Protein AF-A0AA42BMQ2-F1 (afdb_monomer)

Secondary structure (DSSP, 8-state):
-EEEE-HHHHTT---TT-B--EEEEESSPPPHHHHHHHHHHHHHHHHHHHHTT-BPPTT--STTSGGGEEETTT-

Solvent-accessible surface area (backbone atoms only — not comparable to full-atom values): 4223 Å² total; per-residue (Å²): 114,45,83,43,60,34,71,43,69,59,67,75,64,67,54,94,84,43,59,43,40,32,27,32,42,27,88,47,80,67,53,72,72,52,47,55,48,51,45,54,50,27,42,50,51,57,54,49,41,36,74,73,65,41,36,74,34,92,83,59,44,27,34,59,35,70,92,33,55,34,19,63,90,74,104

Mean predicted aligned error: 2.12 Å

InterPro domains:
  IPR005105 Protein-PII uridylyltransferase, N-terminal [PF03445] (1-73)

Organism: NCBI:txid2961944

Structure (mmCIF, N/CA/C/O backbone):
data_AF-A0AA42BMQ2-F1
#
_entry.id   AF-A0AA42BMQ2-F1
#
loop_
_atom_site.group_PDB
_atom_site.id
_atom_site.type_symbol
_atom_site.label_atom_id
_atom_site.label_alt_id
_atom_site.label_comp_id
_atom_site.label_asym_id
_atom_site.label_entity_id
_atom_site.label_seq_id
_atom_site.pdbx_PDB_ins_code
_atom_site.Cartn_x
_atom_site.Cartn_y
_atom_site.Cartn_z
_atom_site.occupancy
_atom_site.B_iso_or_equiv
_atom_site.auth_seq_id
_atom_site.auth_comp_id
_atom_site.auth_asym_id
_atom_site.auth_atom_id
_atom_site.pdbx_PDB_model_num
ATOM 1 N N . PHE A 1 1 ? -11.098 -1.039 3.782 1.00 96.19 1 PHE A N 1
ATOM 2 C CA . PHE A 1 1 ? -9.840 -0.334 3.481 1.00 96.19 1 PHE A CA 1
ATOM 3 C C . PHE A 1 1 ? -9.755 -0.191 1.975 1.00 96.19 1 PHE A C 1
ATOM 5 O O . PHE A 1 1 ? -10.353 -1.009 1.283 1.00 96.19 1 PHE A O 1
ATOM 12 N N . ALA A 1 2 ? -9.050 0.817 1.484 1.00 98.12 2 ALA A N 1
ATOM 13 C CA . ALA A 1 2 ? -8.694 0.945 0.079 1.00 98.12 2 ALA A CA 1
ATOM 14 C C . ALA A 1 2 ? -7.171 0.875 -0.041 1.00 98.12 2 ALA A C 1
ATOM 16 O O . ALA A 1 2 ? -6.464 1.535 0.720 1.00 98.12 2 ALA A O 1
ATOM 17 N N . TRP A 1 3 ? -6.683 0.047 -0.963 1.00 98.25 3 TRP A N 1
ATOM 18 C CA . TRP A 1 3 ? -5.282 0.055 -1.366 1.00 98.25 3 TRP A CA 1
ATOM 19 C C . TRP A 1 3 ? -5.117 1.143 -2.419 1.00 98.25 3 TRP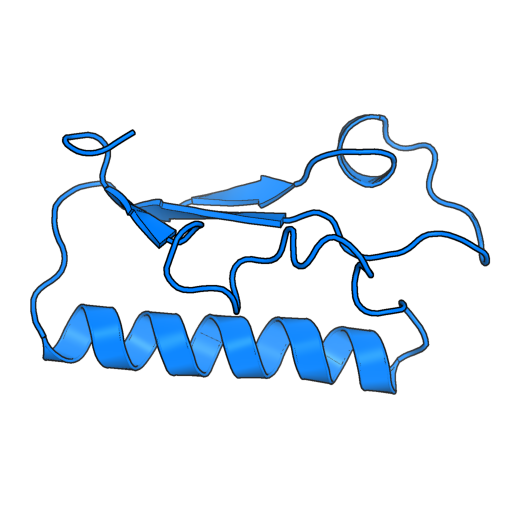 A C 1
ATOM 21 O O . TRP A 1 3 ? -5.716 1.065 -3.491 1.00 98.25 3 TRP A O 1
ATOM 31 N N . LEU A 1 4 ? -4.369 2.180 -2.076 1.00 98.12 4 LEU A N 1
ATOM 32 C CA . LEU A 1 4 ? -4.084 3.291 -2.964 1.00 98.12 4 LEU A CA 1
ATOM 33 C C . LEU A 1 4 ? -2.798 2.990 -3.718 1.00 98.12 4 LEU A C 1
ATOM 35 O O . LEU A 1 4 ? -1.848 2.460 -3.147 1.00 98.12 4 LEU A O 1
ATOM 39 N N . VAL A 1 5 ? -2.779 3.342 -4.994 1.00 97.69 5 VAL A N 1
ATOM 40 C CA . VAL A 1 5 ? -1.594 3.262 -5.844 1.00 97.69 5 VAL A CA 1
ATOM 41 C C . VAL A 1 5 ? -1.280 4.662 -6.339 1.00 97.69 5 VAL A C 1
ATOM 43 O O . VAL A 1 5 ? -2.193 5.456 -6.570 1.00 97.69 5 VAL A O 1
ATOM 46 N N . TYR A 1 6 ? 0.002 4.965 -6.484 1.00 96.69 6 TYR A N 1
ATOM 47 C CA . TYR A 1 6 ? 0.483 6.246 -6.986 1.00 96.69 6 TYR A CA 1
ATOM 48 C C . TYR A 1 6 ? 1.422 6.020 -8.175 1.00 96.69 6 TYR A C 1
ATOM 50 O O . TYR A 1 6 ? 1.521 4.916 -8.721 1.00 96.69 6 TYR A O 1
ATOM 58 N N . GLY A 1 7 ? 2.083 7.091 -8.611 1.00 96.25 7 GLY A N 1
ATOM 59 C CA . GLY A 1 7 ? 3.167 7.004 -9.582 1.00 96.25 7 GLY A CA 1
ATOM 60 C C . GLY A 1 7 ? 2.750 6.338 -10.892 1.00 96.25 7 GLY A C 1
ATOM 61 O O . GLY A 1 7 ? 1.703 6.649 -11.465 1.00 96.25 7 GLY A O 1
ATOM 62 N N . SER A 1 8 ? 3.604 5.444 -11.395 1.00 96.56 8 SER A N 1
ATOM 63 C CA . SER A 1 8 ? 3.351 4.750 -12.666 1.00 96.56 8 SER A CA 1
ATOM 64 C C . SER A 1 8 ? 2.190 3.756 -12.610 1.00 96.56 8 SER A C 1
ATOM 66 O O . SER A 1 8 ? 1.484 3.562 -13.595 1.00 96.56 8 SER A O 1
ATOM 68 N N . GLN A 1 9 ? 1.920 3.181 -11.436 1.00 95.38 9 GLN A N 1
ATOM 69 C CA . GLN A 1 9 ? 0.784 2.282 -11.256 1.00 95.38 9 GLN A CA 1
ATOM 70 C C . GLN A 1 9 ? -0.554 3.028 -11.337 1.00 95.38 9 GLN A C 1
ATOM 72 O O . GLN A 1 9 ? -1.503 2.512 -11.915 1.00 95.38 9 GLN A O 1
ATOM 77 N N . ALA A 1 10 ? -0.623 4.258 -10.822 1.00 97.31 10 ALA A N 1
ATOM 78 C CA . ALA A 1 10 ? -1.822 5.095 -10.929 1.00 97.31 10 ALA A CA 1
ATOM 79 C C . ALA A 1 10 ? -2.063 5.653 -12.339 1.00 97.31 10 ALA A C 1
ATOM 81 O O . ALA A 1 10 ? -3.200 5.951 -12.693 1.00 97.31 10 ALA A O 1
ATOM 82 N N . ARG A 1 11 ? -0.997 5.827 -13.129 1.00 97.56 11 ARG A N 1
ATOM 83 C CA . ARG A 1 11 ? -1.063 6.317 -14.516 1.00 97.56 11 ARG A CA 1
ATOM 84 C C . ARG A 1 11 ? -1.166 5.194 -15.549 1.00 97.56 11 ARG A C 1
ATOM 86 O O . ARG A 1 11 ? -1.174 5.486 -16.740 1.00 97.56 11 ARG A O 1
ATOM 93 N N . GLU A 1 12 ? -1.237 3.944 -15.094 1.00 96.56 12 GLU A N 1
ATOM 94 C CA . GLU A 1 12 ? -1.300 2.746 -15.938 1.00 96.56 12 GLU A CA 1
ATOM 95 C C . GLU A 1 12 ? -0.119 2.627 -16.931 1.00 96.56 12 GLU A C 1
ATOM 97 O O . GLU A 1 12 ? -0.250 2.038 -18.000 1.00 96.56 12 GLU A O 1
ATOM 102 N N . ASP A 1 13 ? 1.060 3.162 -16.581 1.00 97.06 13 ASP A N 1
ATOM 103 C CA . ASP A 1 13 ? 2.249 3.221 -17.452 1.00 97.06 13 ASP A CA 1
ATOM 104 C C . ASP A 1 13 ? 3.481 2.522 -16.846 1.00 97.06 13 ASP A C 1
ATOM 106 O O . ASP A 1 13 ? 4.630 2.927 -17.038 1.00 97.06 13 ASP A O 1
ATOM 110 N N . GLN A 1 14 ? 3.248 1.444 -16.097 1.00 95.50 14 GLN A N 1
ATOM 111 C CA . GLN A 1 14 ? 4.310 0.658 -15.471 1.00 95.50 14 GLN A CA 1
ATOM 112 C C . GLN A 1 14 ? 5.222 0.001 -16.518 1.00 95.50 14 GLN A C 1
ATOM 114 O O . GLN A 1 14 ? 4.772 -0.545 -17.526 1.00 95.50 14 GLN A O 1
ATOM 119 N N . THR A 1 15 ? 6.524 -0.008 -16.240 1.00 94.62 15 THR A N 1
ATOM 120 C CA . THR A 1 15 ? 7.540 -0.690 -17.054 1.00 94.62 15 THR A CA 1
ATOM 121 C C . THR A 1 15 ? 8.326 -1.680 -16.196 1.00 94.62 15 THR A C 1
ATOM 123 O O . THR A 1 15 ? 8.187 -1.701 -14.976 1.00 94.62 15 THR A O 1
ATOM 126 N N . MET A 1 16 ? 9.220 -2.474 -16.798 1.00 90.94 16 MET A N 1
ATOM 127 C CA . MET A 1 16 ? 10.099 -3.377 -16.030 1.00 90.94 16 MET A CA 1
ATOM 128 C C . MET A 1 16 ? 11.004 -2.645 -15.021 1.00 90.94 16 MET A C 1
ATOM 130 O O . MET A 1 16 ? 11.555 -3.272 -14.119 1.00 90.94 16 MET A O 1
ATOM 134 N N . GLY A 1 17 ? 11.204 -1.335 -15.193 1.00 93.00 17 GLY A N 1
ATOM 135 C CA . GLY A 1 17 ? 11.998 -0.514 -14.285 1.00 93.00 17 GLY A CA 1
ATOM 136 C C . GLY A 1 17 ? 11.222 0.049 -13.096 1.00 93.00 17 GLY A C 1
ATOM 137 O O . GLY A 1 17 ? 11.879 0.529 -12.174 1.00 93.00 17 GLY A O 1
ATOM 138 N N . SER A 1 18 ? 9.886 -0.008 -13.122 1.00 96.12 18 SER A N 1
ATOM 139 C CA . SER A 1 18 ? 9.016 0.603 -12.116 1.00 96.12 18 SER A CA 1
ATOM 140 C C . SER A 1 18 ? 9.225 0.012 -10.723 1.00 96.12 18 SER A C 1
ATOM 142 O O . SER A 1 18 ? 9.462 -1.187 -10.548 1.00 96.12 18 SER A O 1
ATOM 144 N N . ASP A 1 19 ? 9.101 0.877 -9.729 1.00 97.38 19 ASP A N 1
ATOM 145 C CA . ASP A 1 19 ? 9.025 0.555 -8.315 1.00 97.38 19 ASP A CA 1
ATOM 146 C C . ASP A 1 19 ? 7.566 0.553 -7.820 1.00 97.38 19 ASP A C 1
ATOM 148 O O . ASP A 1 19 ? 6.605 0.622 -8.595 1.00 97.38 19 ASP A O 1
ATOM 152 N N . GLN A 1 20 ? 7.404 0.361 -6.514 1.00 97.94 20 GLN A N 1
ATOM 153 C CA . GLN A 1 20 ? 6.118 0.310 -5.831 1.00 97.94 20 GLN A CA 1
ATOM 154 C C . GLN A 1 20 ? 5.785 1.651 -5.177 1.00 97.94 20 GLN A C 1
ATOM 156 O O . GLN A 1 20 ? 6.383 1.972 -4.157 1.00 97.94 20 GLN A O 1
ATOM 161 N N . ASP A 1 21 ? 4.741 2.338 -5.644 1.00 97.44 21 ASP A N 1
ATOM 162 C CA . ASP A 1 21 ? 4.170 3.482 -4.928 1.00 97.44 21 ASP A CA 1
ATOM 163 C C . ASP A 1 21 ? 2.745 3.169 -4.467 1.00 97.44 21 ASP A C 1
ATOM 165 O O . ASP A 1 21 ? 1.816 3.093 -5.278 1.00 97.44 21 ASP A O 1
ATOM 169 N N . ASN A 1 22 ? 2.545 2.962 -3.166 1.00 98.44 22 ASN A N 1
ATOM 170 C CA . ASN A 1 22 ? 1.234 2.600 -2.626 1.00 98.44 22 ASN A CA 1
ATOM 171 C C . ASN A 1 22 ? 1.003 3.053 -1.179 1.00 98.44 22 ASN A C 1
ATOM 173 O O . ASN A 1 22 ? 1.924 3.409 -0.450 1.00 98.44 22 ASN A O 1
ATOM 177 N N . GLY A 1 23 ? -0.262 3.036 -0.768 1.00 98.25 23 GLY A N 1
ATOM 178 C CA . GLY A 1 23 ? -0.713 3.398 0.572 1.00 98.25 23 GLY A CA 1
ATOM 179 C C . GLY A 1 23 ? -2.002 2.672 0.944 1.00 98.25 23 GLY A C 1
ATOM 180 O O . GLY A 1 23 ? -2.614 1.982 0.128 1.00 98.25 23 GLY A O 1
ATOM 181 N N . LEU A 1 24 ? -2.432 2.822 2.192 1.00 98.31 24 LEU A N 1
ATOM 182 C CA . LEU A 1 24 ? -3.650 2.208 2.705 1.00 98.31 24 LEU A CA 1
ATOM 183 C C . LEU A 1 24 ? -4.551 3.269 3.335 1.00 98.31 24 LEU A C 1
ATOM 185 O O . LEU A 1 24 ? -4.169 3.902 4.316 1.00 98.31 24 LEU A O 1
ATOM 189 N N . LEU A 1 25 ? -5.767 3.405 2.808 1.00 98.50 25 LEU A N 1
ATOM 190 C CA . LEU A 1 25 ? -6.802 4.258 3.383 1.00 98.50 25 LEU A CA 1
ATOM 191 C C . LEU A 1 25 ? -7.805 3.418 4.176 1.00 98.50 25 LEU A C 1
ATOM 193 O O . LEU A 1 25 ? -8.446 2.494 3.655 1.00 98.50 25 LEU A O 1
ATOM 197 N N . LEU A 1 26 ? -7.952 3.730 5.457 1.00 98.38 26 LEU A N 1
ATOM 198 C CA . LEU A 1 26 ? -8.882 3.072 6.366 1.00 98.38 26 LEU A CA 1
ATOM 199 C C . LEU A 1 26 ? -10.142 3.923 6.527 1.00 98.38 26 LEU A C 1
ATOM 201 O O . LEU A 1 26 ? -10.083 5.139 6.618 1.00 98.38 26 LEU A O 1
ATOM 205 N N . ALA A 1 27 ? -11.309 3.283 6.603 1.00 98.00 27 ALA A N 1
ATOM 206 C CA . ALA A 1 27 ? -12.575 4.013 6.736 1.00 98.00 27 ALA A CA 1
ATOM 207 C C . ALA A 1 27 ? -12.723 4.748 8.085 1.00 98.00 27 ALA A C 1
ATOM 209 O O . ALA A 1 27 ? -13.597 5.591 8.223 1.00 98.00 27 ALA A O 1
ATOM 210 N N . LYS A 1 28 ? -11.926 4.372 9.089 1.00 97.50 28 LYS A N 1
ATOM 211 C CA . LYS A 1 28 ? -11.894 4.931 10.446 1.00 97.50 28 LYS A CA 1
ATOM 212 C C . LYS A 1 28 ? -10.587 4.538 11.128 1.00 97.50 28 LYS A C 1
ATOM 214 O O . LYS A 1 28 ? -9.943 3.585 10.673 1.00 97.50 28 LYS A O 1
ATOM 219 N N . ALA A 1 29 ? -10.242 5.218 12.218 1.00 97.44 29 ALA A N 1
ATOM 220 C CA . ALA A 1 29 ? -9.080 4.877 13.031 1.00 97.44 29 ALA A CA 1
ATOM 221 C C . ALA A 1 29 ? -9.123 3.390 13.461 1.00 97.44 29 ALA A C 1
ATOM 223 O O . ALA A 1 29 ? -10.151 2.924 13.978 1.00 97.44 29 ALA A O 1
ATOM 224 N N . PRO A 1 30 ? -8.054 2.608 13.219 1.00 97.38 30 PRO A N 1
ATOM 225 C CA . PRO A 1 30 ? -8.041 1.189 13.542 1.00 97.38 30 PRO A CA 1
ATOM 226 C C . PRO A 1 30 ? -7.869 0.953 15.046 1.00 97.38 30 PRO A C 1
ATOM 228 O O . PRO A 1 30 ? -7.148 1.669 15.739 1.00 97.38 30 PRO A O 1
ATOM 231 N N . THR A 1 31 ? -8.460 -0.129 15.557 1.00 98.31 31 THR A N 1
ATOM 232 C CA . THR A 1 31 ? -8.035 -0.680 16.853 1.00 98.31 31 THR A CA 1
ATOM 233 C C . THR A 1 31 ? -6.610 -1.227 16.752 1.00 98.31 31 THR A C 1
ATOM 235 O O . THR A 1 31 ? -6.123 -1.513 15.659 1.00 98.31 31 THR A O 1
ATOM 238 N N . LYS A 1 32 ? -5.948 -1.477 17.888 1.00 98.06 32 LYS A N 1
ATOM 239 C CA . LYS A 1 32 ? -4.594 -2.059 17.896 1.00 98.06 32 LYS A CA 1
ATOM 240 C C . LYS A 1 32 ? -4.495 -3.367 17.097 1.00 98.06 32 LYS A C 1
ATOM 242 O O . LYS A 1 32 ? -3.611 -3.509 16.265 1.00 98.06 32 LYS A O 1
ATOM 247 N N . ALA A 1 33 ? -5.451 -4.281 17.277 1.00 98.62 33 ALA A N 1
ATOM 248 C CA . ALA A 1 33 ? -5.478 -5.542 16.534 1.00 98.62 33 ALA A CA 1
ATOM 249 C C . ALA A 1 33 ? -5.667 -5.336 15.019 1.00 98.62 33 ALA A C 1
ATOM 251 O O . ALA A 1 33 ? -5.088 -6.064 14.215 1.00 98.62 33 ALA A O 1
ATOM 252 N N . GLN A 1 34 ? -6.459 -4.336 14.619 1.00 98.38 34 GLN A N 1
ATOM 253 C CA . GLN A 1 34 ? -6.636 -3.978 13.211 1.00 98.38 34 GLN A CA 1
ATOM 254 C C . GLN A 1 34 ? -5.369 -3.336 12.635 1.00 98.38 34 GLN A C 1
ATOM 256 O O . GLN A 1 34 ? -4.975 -3.679 11.525 1.00 98.38 34 GLN A O 1
ATOM 261 N N . ALA A 1 35 ? -4.707 -2.455 13.387 1.00 98.12 35 ALA A N 1
ATOM 262 C CA . ALA A 1 35 ? -3.444 -1.845 12.986 1.00 98.12 35 ALA A CA 1
ATOM 263 C C . ALA A 1 35 ? -2.351 -2.910 12.782 1.00 98.12 35 ALA A C 1
ATOM 265 O O . ALA A 1 35 ? -1.681 -2.910 11.750 1.00 98.12 35 ALA A O 1
ATOM 266 N N . ASP A 1 36 ? -2.242 -3.873 13.705 1.00 98.62 36 ASP A N 1
ATOM 267 C CA . ASP A 1 36 ? -1.305 -4.999 13.602 1.00 98.62 36 ASP A CA 1
ATOM 268 C C . ASP A 1 36 ? -1.607 -5.877 12.378 1.00 98.62 36 ASP A C 1
ATOM 270 O O . ASP A 1 36 ? -0.693 -6.306 11.669 1.00 98.62 36 ASP A O 1
ATOM 274 N N . TYR A 1 37 ? -2.891 -6.135 12.104 1.00 98.62 37 TYR A N 1
ATOM 275 C CA . TYR A 1 37 ? -3.320 -6.858 10.907 1.00 98.62 37 TYR A CA 1
ATOM 276 C C . TYR A 1 37 ? -2.901 -6.122 9.629 1.00 98.62 37 TYR A C 1
ATOM 278 O O . TYR A 1 37 ? -2.284 -6.724 8.749 1.00 98.62 37 TYR A O 1
ATOM 286 N N . PHE A 1 38 ? -3.192 -4.822 9.532 1.00 98.62 38 PHE A N 1
ATOM 287 C CA . PHE A 1 38 ? -2.853 -4.032 8.351 1.00 98.62 38 PHE A CA 1
ATOM 288 C C . PHE A 1 38 ? -1.345 -3.861 8.172 1.00 98.62 38 PHE A C 1
ATOM 290 O O . PHE A 1 38 ? -0.892 -3.869 7.032 1.00 98.62 38 PHE A O 1
ATOM 297 N N . SER A 1 39 ? -0.557 -3.805 9.253 1.00 98.62 39 SER A N 1
ATOM 298 C CA . SER A 1 39 ? 0.908 -3.818 9.140 1.00 98.62 39 SER A CA 1
ATOM 299 C C . SER A 1 39 ? 1.403 -5.098 8.480 1.00 98.62 39 SER A C 1
ATOM 301 O O . SER A 1 39 ? 2.080 -5.042 7.456 1.00 98.62 39 SER A O 1
ATOM 303 N N . LYS A 1 40 ? 0.984 -6.257 9.003 1.00 98.81 40 LYS A N 1
ATOM 304 C C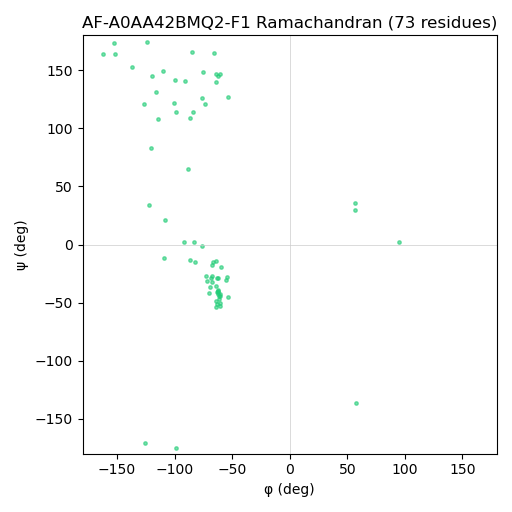A . LYS A 1 40 ? 1.390 -7.566 8.472 1.00 98.81 40 LYS A CA 1
ATOM 305 C C . LYS A 1 40 ? 0.917 -7.776 7.037 1.00 98.81 40 LYS A C 1
ATOM 307 O O . LYS A 1 40 ? 1.650 -8.339 6.231 1.00 98.81 40 LYS A O 1
ATOM 312 N N . MET A 1 41 ? -0.296 -7.325 6.715 1.00 98.75 41 MET A N 1
ATOM 313 C CA . MET A 1 41 ? -0.840 -7.393 5.359 1.00 98.75 41 MET A CA 1
ATOM 314 C C . MET A 1 41 ? -0.001 -6.550 4.394 1.00 98.75 41 MET A C 1
ATOM 316 O O . MET A 1 41 ? 0.462 -7.073 3.382 1.00 98.75 41 MET A O 1
ATOM 320 N N . SER A 1 42 ? 0.268 -5.286 4.728 1.00 98.62 42 SER A N 1
ATOM 321 C CA . SER A 1 42 ? 1.070 -4.408 3.876 1.00 98.62 42 SER A CA 1
ATOM 322 C C . SER A 1 42 ? 2.509 -4.900 3.709 1.00 98.62 42 SER A C 1
ATOM 324 O O . SER A 1 42 ? 3.040 -4.864 2.601 1.00 98.62 42 SER A O 1
ATOM 326 N N . GLU A 1 43 ? 3.137 -5.399 4.777 1.00 98.62 43 GLU A N 1
ATOM 327 C CA . GLU A 1 43 ? 4.464 -6.024 4.717 1.00 98.62 43 GLU A CA 1
ATOM 328 C C . GLU A 1 43 ? 4.464 -7.260 3.814 1.00 98.62 43 GLU A C 1
ATOM 330 O O . GLU A 1 43 ? 5.373 -7.431 3.002 1.00 98.62 43 GLU A O 1
ATOM 335 N N . TYR A 1 44 ? 3.446 -8.116 3.929 1.00 98.75 44 TYR A N 1
ATOM 336 C CA . TYR A 1 44 ? 3.304 -9.299 3.087 1.00 98.75 44 TYR A CA 1
ATOM 337 C C . TYR A 1 44 ? 3.175 -8.925 1.607 1.00 98.75 44 TYR A C 1
ATOM 339 O O . TYR A 1 44 ? 3.882 -9.498 0.778 1.00 98.75 44 TYR A O 1
ATOM 347 N N . VAL A 1 45 ? 2.330 -7.942 1.277 1.00 98.50 45 VAL A N 1
ATOM 348 C CA . VAL A 1 45 ? 2.132 -7.480 -0.105 1.00 98.50 45 VAL A CA 1
ATOM 349 C C . VAL A 1 45 ? 3.413 -6.862 -0.664 1.00 98.50 45 VAL A C 1
ATOM 351 O O . VAL A 1 45 ? 3.901 -7.337 -1.687 1.00 98.50 45 VAL A O 1
ATOM 354 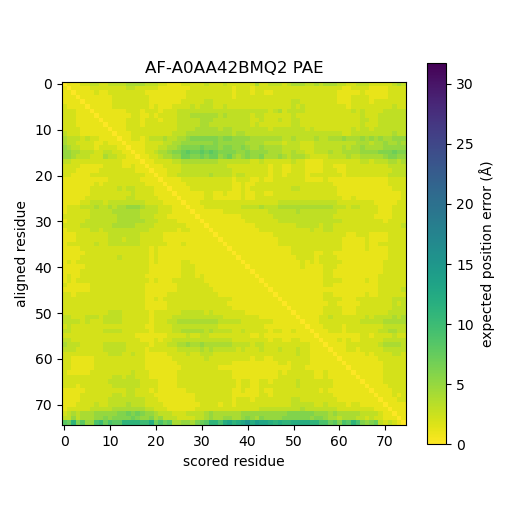N N . CYS A 1 46 ? 4.012 -5.876 0.015 1.00 98.56 46 CYS A N 1
ATOM 355 C CA . CYS A 1 46 ? 5.188 -5.172 -0.517 1.00 98.56 46 CYS A CA 1
ATOM 356 C C . CYS A 1 46 ? 6.384 -6.118 -0.710 1.00 98.56 46 CYS A C 1
ATOM 358 O O . CYS A 1 46 ? 7.045 -6.099 -1.751 1.00 98.56 46 CYS A O 1
ATOM 360 N N . ASN A 1 47 ? 6.631 -7.004 0.264 1.00 98.56 47 ASN A N 1
ATOM 361 C CA . ASN A 1 47 ? 7.705 -7.994 0.167 1.00 98.56 47 ASN A CA 1
ATOM 362 C C . ASN A 1 47 ? 7.384 -9.104 -0.843 1.00 98.56 47 ASN A C 1
ATOM 364 O O . ASN A 1 47 ? 8.293 -9.650 -1.464 1.00 98.56 47 ASN A O 1
ATOM 368 N N . GLY A 1 48 ? 6.109 -9.462 -1.011 1.00 98.50 48 GLY A N 1
ATOM 369 C CA . GLY A 1 48 ? 5.660 -10.404 -2.034 1.00 98.50 48 GLY A CA 1
ATOM 370 C C . GLY A 1 48 ? 5.914 -9.870 -3.442 1.00 98.50 48 GLY A C 1
ATOM 371 O O . GLY A 1 48 ? 6.526 -10.558 -4.253 1.00 98.50 48 GLY A O 1
ATOM 372 N N . LEU A 1 49 ? 5.534 -8.619 -3.705 1.00 97.19 49 LEU A N 1
ATOM 373 C CA . LEU A 1 49 ? 5.785 -7.945 -4.982 1.00 97.19 49 LEU A CA 1
ATOM 374 C C . LEU A 1 49 ? 7.289 -7.795 -5.257 1.00 97.19 49 LEU A C 1
ATOM 376 O O . LEU A 1 49 ? 7.733 -8.071 -6.372 1.00 97.19 49 LEU A O 1
ATOM 380 N N . ALA A 1 50 ? 8.085 -7.481 -4.228 1.00 97.88 50 ALA A N 1
ATOM 381 C CA . ALA A 1 50 ? 9.544 -7.445 -4.329 1.00 97.88 50 ALA A CA 1
ATOM 382 C C . ALA A 1 50 ? 10.144 -8.803 -4.718 1.00 97.88 50 ALA A C 1
ATOM 384 O O . ALA A 1 50 ? 11.006 -8.868 -5.593 1.00 97.88 50 ALA A O 1
ATOM 385 N N . LYS A 1 51 ? 9.648 -9.906 -4.141 1.00 98.12 51 LYS A N 1
ATOM 386 C CA . LYS A 1 51 ? 10.053 -11.269 -4.536 1.00 98.12 51 LYS A CA 1
ATOM 387 C C . LYS A 1 51 ? 9.680 -11.602 -5.982 1.00 98.12 51 LYS A C 1
ATOM 389 O O . LYS A 1 51 ? 10.376 -12.393 -6.610 1.00 98.12 51 LYS A O 1
ATOM 394 N N . CYS A 1 52 ? 8.620 -10.993 -6.508 1.00 96.50 52 CYS A N 1
ATOM 395 C CA . CYS A 1 52 ? 8.212 -11.110 -7.907 1.00 96.50 52 CYS A CA 1
ATOM 396 C C . CYS A 1 52 ? 8.962 -10.150 -8.852 1.00 96.50 52 CYS A C 1
ATOM 398 O O . CYS A 1 52 ? 8.673 -10.137 -10.045 1.00 96.50 52 CYS A O 1
ATOM 400 N N . GLY A 1 53 ? 9.917 -9.358 -8.350 1.00 95.12 53 GLY A N 1
ATOM 401 C CA . GLY A 1 53 ? 10.749 -8.458 -9.153 1.00 95.12 53 GLY A CA 1
ATOM 402 C C . GLY A 1 53 ? 10.251 -7.012 -9.256 1.00 95.12 53 GLY A C 1
ATOM 403 O O . GLY A 1 53 ? 10.906 -6.211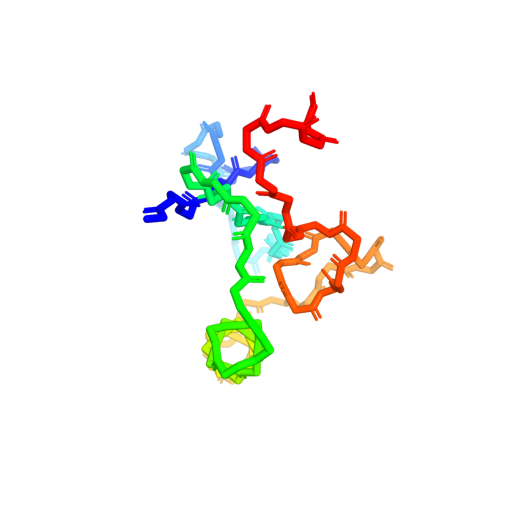 -9.918 1.00 95.12 53 GLY A O 1
ATOM 404 N N . ILE A 1 54 ? 9.148 -6.646 -8.592 1.00 96.00 54 ILE A N 1
ATOM 405 C CA . ILE A 1 54 ? 8.678 -5.253 -8.529 1.00 96.00 54 ILE A CA 1
ATOM 406 C C . ILE A 1 54 ? 9.387 -4.556 -7.368 1.00 96.00 54 ILE A C 1
ATOM 408 O O . ILE A 1 54 ? 9.132 -4.852 -6.200 1.00 96.00 54 ILE A O 1
ATOM 412 N N . LYS A 1 55 ? 10.304 -3.645 -7.682 1.00 97.06 55 LYS A N 1
ATOM 413 C CA . LYS A 1 55 ? 11.229 -3.061 -6.703 1.00 97.06 55 LYS A CA 1
ATOM 414 C C . LYS A 1 55 ? 10.493 -2.316 -5.590 1.00 97.06 55 LYS A C 1
ATOM 416 O O . LYS A 1 55 ? 9.451 -1.710 -5.820 1.00 97.06 55 LYS A O 1
ATOM 421 N N . LEU A 1 56 ? 11.055 -2.346 -4.385 1.00 98.06 56 LEU A N 1
ATOM 422 C CA . LEU A 1 56 ? 10.634 -1.435 -3.321 1.00 98.06 56 LEU A CA 1
ATOM 423 C C . LEU A 1 56 ? 10.957 0.007 -3.742 1.00 98.06 56 LEU A C 1
ATOM 425 O O . LEU A 1 56 ? 11.954 0.226 -4.428 1.00 98.06 56 LEU A O 1
ATOM 429 N N . CYS A 1 57 ? 10.126 0.964 -3.336 1.00 97.69 57 CYS A N 1
ATOM 430 C CA . CYS A 1 57 ? 10.367 2.380 -3.607 1.00 97.69 57 CYS A CA 1
ATOM 431 C C . CYS A 1 57 ? 11.459 2.930 -2.682 1.00 97.69 57 CYS A C 1
ATOM 433 O O . CYS A 1 57 ? 11.354 2.831 -1.455 1.00 97.69 57 CYS A O 1
ATOM 435 N N . ASP A 1 58 ? 12.487 3.546 -3.270 1.00 96.00 58 ASP A N 1
ATOM 436 C CA . ASP A 1 58 ? 13.614 4.156 -2.547 1.00 96.00 58 ASP A CA 1
ATOM 437 C C . ASP A 1 58 ? 13.156 5.310 -1.638 1.00 96.00 58 ASP A C 1
ATOM 439 O O . ASP A 1 58 ? 13.740 5.562 -0.584 1.00 96.00 58 ASP A O 1
ATOM 443 N N . GLY A 1 59 ? 12.063 5.984 -2.017 1.00 96.81 59 GLY A N 1
ATOM 444 C CA . GLY A 1 59 ? 11.411 7.026 -1.221 1.00 96.81 59 GLY A CA 1
ATOM 445 C C . GLY A 1 59 ? 10.571 6.495 -0.056 1.00 96.81 59 GLY A C 1
ATOM 446 O O . GLY A 1 59 ? 9.999 7.288 0.690 1.00 96.81 59 GLY A O 1
ATOM 447 N N . ASN A 1 60 ? 10.480 5.172 0.116 1.00 97.12 60 ASN A N 1
ATOM 448 C CA . ASN A 1 60 ? 9.661 4.515 1.134 1.00 97.12 60 ASN A CA 1
ATOM 449 C C . ASN A 1 60 ? 8.166 4.906 1.059 1.00 97.12 60 ASN A C 1
ATOM 451 O O . ASN A 1 60 ? 7.482 5.021 2.086 1.00 97.12 60 ASN A O 1
ATOM 455 N N . ILE A 1 61 ? 7.662 5.110 -0.169 1.00 98.00 61 ILE A N 1
ATOM 456 C CA . ILE A 1 61 ? 6.261 5.446 -0.461 1.00 98.00 61 ILE A CA 1
ATOM 457 C C . ILE A 1 61 ? 5.434 4.165 -0.640 1.00 98.00 61 ILE A C 1
ATOM 459 O O . ILE A 1 61 ? 4.964 3.830 -1.721 1.00 98.00 61 ILE A O 1
ATOM 463 N N . MET A 1 62 ? 5.305 3.384 0.429 1.00 98.44 62 MET A N 1
ATOM 464 C CA . MET A 1 62 ? 4.604 2.097 0.417 1.00 98.44 62 MET A CA 1
ATOM 465 C C . MET A 1 62 ? 3.726 1.932 1.657 1.00 98.44 62 MET A C 1
ATOM 467 O O . MET A 1 62 ? 4.070 2.407 2.735 1.00 98.44 62 MET A O 1
ATOM 471 N N . ALA A 1 63 ? 2.649 1.154 1.567 1.00 98.44 63 ALA A N 1
ATOM 472 C CA . ALA A 1 63 ? 1.764 0.845 2.690 1.00 98.44 63 ALA A CA 1
ATOM 473 C C . ALA A 1 63 ? 2.461 0.054 3.818 1.00 98.44 63 ALA A C 1
ATOM 475 O O . ALA A 1 63 ? 1.909 -0.094 4.915 1.00 98.44 63 ALA A O 1
ATOM 476 N N . SER A 1 64 ? 3.650 -0.509 3.569 1.00 97.94 64 SER A N 1
ATOM 477 C CA . SER A 1 64 ? 4.519 -1.087 4.603 1.00 97.94 64 SER A CA 1
ATOM 478 C C . SER A 1 64 ? 5.074 -0.017 5.554 1.00 97.94 64 SER A C 1
ATOM 480 O O . SER A 1 64 ? 5.293 -0.317 6.728 1.00 97.94 64 SER A O 1
ATOM 482 N N . ASN A 1 65 ? 5.206 1.234 5.099 1.00 98.00 65 ASN A N 1
ATOM 483 C CA . ASN A 1 65 ? 5.505 2.398 5.924 1.00 98.00 65 ASN A CA 1
ATOM 484 C C . ASN A 1 65 ? 4.261 2.794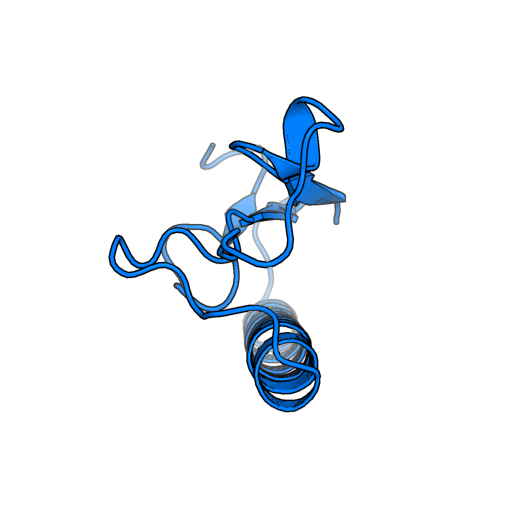 6.750 1.00 98.00 65 ASN A C 1
ATOM 486 O O . ASN A 1 65 ? 3.220 3.114 6.169 1.00 98.00 65 ASN A O 1
ATOM 490 N N . PRO A 1 66 ? 4.334 2.823 8.097 1.00 96.81 66 PRO A N 1
ATOM 491 C CA . PRO A 1 66 ? 3.205 3.206 8.944 1.00 96.81 66 PRO A CA 1
ATOM 492 C C . PRO A 1 66 ? 2.616 4.586 8.628 1.00 96.81 66 PRO A C 1
ATOM 494 O O . PRO A 1 66 ? 1.413 4.763 8.780 1.00 96.81 66 PRO A O 1
ATOM 497 N N . ALA A 1 67 ? 3.430 5.533 8.148 1.00 97.06 67 ALA A N 1
ATOM 498 C CA . ALA A 1 67 ? 2.974 6.878 7.791 1.00 97.06 67 ALA A CA 1
ATOM 499 C C . ALA A 1 67 ? 2.017 6.904 6.584 1.00 97.06 67 ALA A C 1
ATOM 501 O O . ALA A 1 67 ? 1.347 7.904 6.357 1.00 97.06 67 ALA A O 1
ATOM 502 N N . LEU A 1 68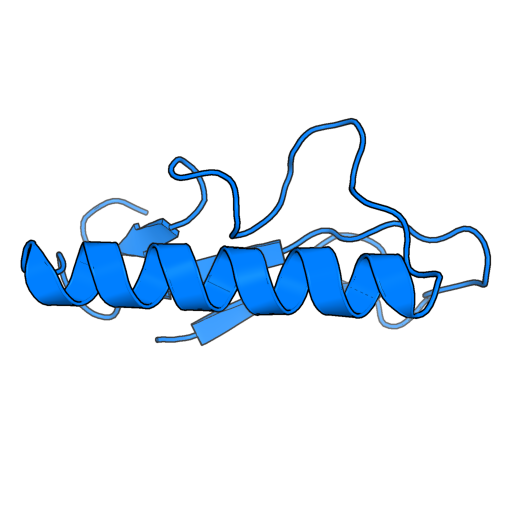 ? 1.939 5.810 5.819 1.00 97.94 68 LEU A N 1
ATOM 503 C CA . LEU A 1 68 ? 1.072 5.667 4.646 1.00 97.94 68 LEU A CA 1
ATOM 504 C C . LEU A 1 68 ? -0.098 4.712 4.891 1.00 97.94 68 LEU A C 1
ATOM 506 O O . LEU A 1 68 ? -0.688 4.179 3.950 1.00 97.94 68 LEU A O 1
ATOM 510 N N . ARG A 1 69 ? -0.444 4.490 6.162 1.00 97.62 69 ARG A N 1
ATOM 511 C CA . ARG A 1 69 ? -1.642 3.763 6.586 1.00 97.62 69 ARG A CA 1
ATOM 512 C C . ARG A 1 69 ? -2.501 4.679 7.446 1.00 97.62 69 ARG A C 1
ATOM 514 O O . ARG A 1 69 ? -2.418 4.627 8.669 1.00 97.62 69 ARG A O 1
ATOM 521 N N . LEU A 1 70 ? -3.304 5.513 6.799 1.00 98.00 70 LEU A N 1
ATOM 522 C CA . LEU A 1 70 ? -4.1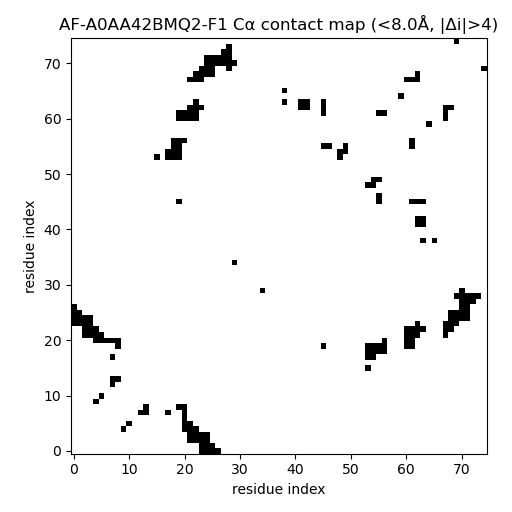03 6.542 7.463 1.00 98.00 70 LEU A CA 1
ATOM 523 C C . LEU A 1 70 ? -5.584 6.191 7.413 1.00 98.00 70 LEU A C 1
ATOM 525 O O . LEU A 1 70 ? -6.056 5.541 6.474 1.00 98.00 70 LEU A O 1
ATOM 529 N N . SER A 1 71 ? -6.334 6.610 8.426 1.00 98.06 71 SER A N 1
ATOM 530 C CA . SER A 1 71 ? -7.790 6.631 8.343 1.00 98.06 71 SER A CA 1
ATOM 531 C C . SER A 1 71 ? -8.317 7.904 7.682 1.00 98.06 71 SER A C 1
ATOM 533 O O . SER A 1 71 ? -7.586 8.875 7.537 1.00 98.06 71 SER A O 1
ATOM 535 N N . LEU A 1 72 ? -9.595 7.908 7.286 1.00 97.38 72 LEU A N 1
ATOM 536 C CA . LEU A 1 72 ? -10.263 9.091 6.723 1.00 97.38 72 LEU A CA 1
ATOM 537 C C . LEU A 1 72 ? -10.175 10.329 7.626 1.00 97.38 72 LEU A C 1
ATOM 539 O O . LEU A 1 72 ? -10.189 11.439 7.111 1.00 97.38 72 LEU A O 1
ATOM 543 N N . ASP A 1 73 ? -10.076 10.139 8.941 1.00 95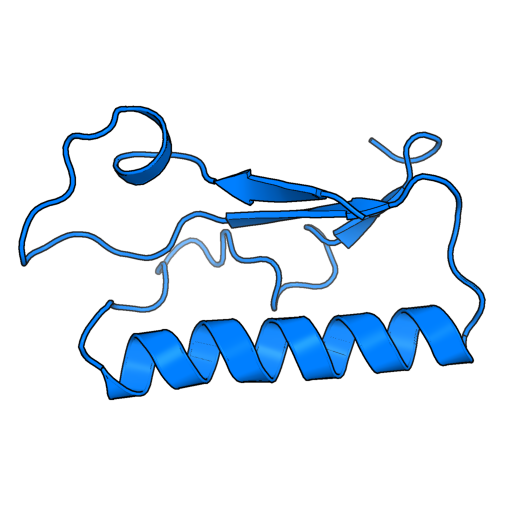.50 73 ASP A N 1
ATOM 544 C CA . ASP A 1 73 ? -9.984 11.239 9.904 1.00 95.50 73 ASP A CA 1
ATOM 545 C C . ASP A 1 73 ? -8.549 11.792 10.033 1.00 95.50 73 ASP A C 1
ATOM 547 O O . ASP A 1 73 ? -8.348 12.8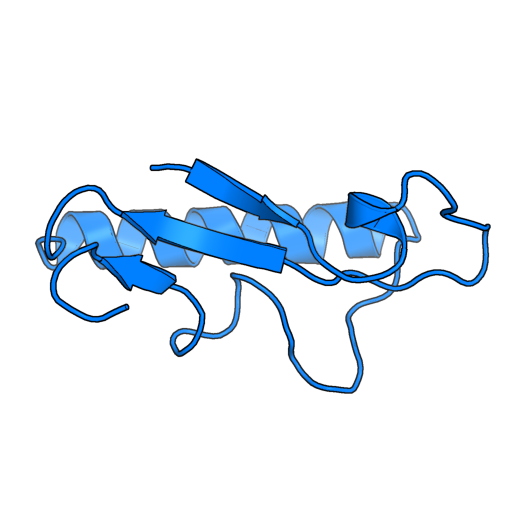61 10.605 1.00 95.50 73 ASP A O 1
ATOM 551 N N . GLU A 1 74 ? -7.548 11.058 9.534 1.00 92.56 74 GLU A N 1
ATOM 552 C CA . GLU A 1 74 ? -6.115 11.377 9.639 1.00 92.56 74 GLU A CA 1
ATOM 553 C C . GLU A 1 74 ? -5.486 11.801 8.298 1.00 92.56 74 GLU A C 1
ATOM 555 O O . GLU A 1 74 ? -4.334 12.238 8.290 1.00 92.56 74 GLU A O 1
ATOM 560 N N . ALA A 1 75 ? -6.204 11.613 7.185 1.00 80.00 75 ALA A N 1
ATOM 561 C CA . ALA A 1 75 ? -5.732 11.824 5.813 1.00 80.00 75 ALA A CA 1
ATOM 562 C C . ALA A 1 75 ? -5.908 13.264 5.308 1.00 80.00 75 ALA A C 1
ATOM 564 O O . ALA A 1 75 ? -6.880 13.939 5.717 1.00 80.00 75 ALA A O 1
#

Radius of gyration: 12.51 Å; Cα contacts (8 Å, |Δi|>4): 104; chains: 1; bounding box: 26×23×35 Å

Foldseek 3Di:
DDKAFDDCVVVVNDDLPAAGAIAAEAQDDDDPVVLVVQLVVQVCVRVVVVVVSRHHDPVNRGRNPVVRHDYPVGD

Sequence (75 aa):
FAWLVYGSQAREDQTMGSDQDNGLLLAKAPTKAQADYFSKMSEYVCNGLAKCGIKLCDGNIMASNPALRLSLDEA

pLDDT: mean 97.14, std 2.46, range [80.0, 98.81]

Nearest PDB structures (foldseek):
  8xeh-assembly1_E  TM=5.415E-01  e=1.726E+00  Legionella pneumophila